Protein AF-A0A954M2Z4-F1 (afdb_monomer_lite)

pLDDT: mean 93.5, std 7.82, range [51.62, 98.5]

Secondary structure (DSSP, 8-state):
---------EEEGGGS-SS-BHHHHHHHHHHTT--EEE--EEBSSSSS--EEGGG--HHHHHHHHHHHHHHT-EE-----S--S--SSSS--

Structure (mmCIF, N/CA/C/O backbone):
data_AF-A0A954M2Z4-F1
#
_entry.id   AF-A0A954M2Z4-F1
#
loop_
_atom_site.group_PDB
_atom_site.id
_atom_site.type_symbol
_atom_site.label_atom_id
_atom_site.label_alt_id
_atom_site.label_comp_id
_atom_site.label_asym_id
_atom_site.label_entity_id
_atom_site.label_seq_id
_atom_site.pdbx_PDB_ins_code
_atom_site.Cartn_x
_atom_site.Cartn_y
_atom_site.Cartn_z
_atom_site.occupancy
_atom_site.B_iso_or_equiv
_atom_site.auth_seq_id
_atom_site.auth_comp_id
_atom_site.auth_asym_id
_atom_site.auth_atom_id
_atom_site.pdbx_PDB_model_num
ATOM 1 N N . MET A 1 1 ? -33.174 1.167 20.042 1.00 51.62 1 MET A N 1
ATOM 2 C CA . MET A 1 1 ? -31.881 1.809 19.728 1.00 51.62 1 MET A CA 1
ATOM 3 C C . MET A 1 1 ? -31.687 1.671 18.233 1.00 51.62 1 MET A C 1
ATOM 5 O O . MET A 1 1 ? -31.667 0.543 17.756 1.00 51.62 1 MET A O 1
ATOM 9 N N . SER A 1 2 ? -31.673 2.774 17.483 1.00 60.69 2 SER A N 1
ATOM 10 C CA . SER A 1 2 ? -31.226 2.739 16.088 1.00 60.69 2 SER A CA 1
ATOM 11 C C . SER A 1 2 ? -29.821 2.141 16.081 1.00 60.69 2 SER A C 1
ATOM 13 O O . SER A 1 2 ? -28.964 2.617 16.821 1.00 60.69 2 SER A O 1
ATOM 15 N N . GLN A 1 3 ? -29.615 1.053 15.341 1.00 74.81 3 GLN A N 1
ATOM 16 C CA . GLN A 1 3 ? -28.303 0.430 15.179 1.00 74.81 3 GLN A CA 1
ATOM 17 C C . GLN A 1 3 ? -27.352 1.499 14.633 1.00 74.81 3 GLN A C 1
ATOM 19 O O . GLN A 1 3 ? -27.526 1.925 13.494 1.00 74.81 3 GLN A O 1
ATOM 24 N N . ASN A 1 4 ? -26.416 1.993 15.447 1.00 81.75 4 ASN A N 1
ATOM 25 C CA . ASN A 1 4 ? -25.425 2.957 14.978 1.00 81.75 4 ASN A CA 1
ATOM 26 C C . ASN A 1 4 ? -24.553 2.238 13.941 1.00 81.75 4 ASN A C 1
ATOM 28 O O . ASN A 1 4 ? -23.851 1.295 14.318 1.00 81.75 4 ASN A O 1
ATOM 32 N N . PRO A 1 5 ? -24.610 2.617 12.652 1.00 87.88 5 PRO A N 1
ATOM 33 C CA . PRO A 1 5 ? -23.848 1.922 11.630 1.00 87.88 5 PRO A CA 1
ATOM 34 C C . PRO A 1 5 ? -22.354 2.103 11.901 1.00 87.88 5 PRO A C 1
ATOM 36 O O . PRO A 1 5 ? -21.892 3.205 12.196 1.00 87.88 5 PRO A O 1
ATOM 39 N N . GLN A 1 6 ? -21.597 1.013 11.806 1.00 89.62 6 GLN A N 1
ATOM 40 C CA . GLN A 1 6 ? -20.140 1.070 11.827 1.00 89.62 6 GLN A CA 1
ATOM 41 C C . GLN A 1 6 ? -19.638 1.373 10.417 1.00 89.62 6 GLN A C 1
ATOM 43 O O . GLN A 1 6 ? -20.055 0.733 9.453 1.00 89.62 6 GLN A O 1
ATOM 48 N N . ILE A 1 7 ? -18.750 2.359 10.307 1.00 91.00 7 ILE A N 1
ATOM 49 C CA . ILE A 1 7 ? -18.129 2.760 9.046 1.00 91.00 7 ILE A CA 1
ATOM 50 C C . ILE A 1 7 ? -16.657 2.370 9.118 1.00 91.00 7 ILE A C 1
ATOM 52 O O . ILE A 1 7 ? -15.939 2.825 10.006 1.00 91.00 7 ILE A O 1
ATOM 56 N N . ILE A 1 8 ? -16.214 1.537 8.179 1.00 92.31 8 ILE A N 1
ATOM 57 C CA . ILE A 1 8 ? -14.798 1.223 7.991 1.00 92.31 8 ILE A CA 1
ATOM 58 C C . ILE A 1 8 ? -14.251 2.197 6.953 1.00 92.31 8 ILE A C 1
ATOM 60 O O . ILE A 1 8 ? -14.781 2.292 5.847 1.00 92.31 8 ILE A O 1
ATOM 64 N N . LEU A 1 9 ? -13.200 2.925 7.320 1.00 94.50 9 LEU A N 1
ATOM 65 C CA . LEU A 1 9 ? -12.502 3.825 6.410 1.00 94.50 9 LEU A CA 1
ATOM 66 C C . LEU A 1 9 ? -11.313 3.108 5.769 1.00 94.50 9 LEU A C 1
ATOM 68 O O . LEU A 1 9 ? -10.633 2.307 6.410 1.00 94.50 9 LEU A O 1
ATOM 72 N N . SER A 1 10 ? -11.056 3.436 4.507 1.00 95.31 10 SER A N 1
ATOM 73 C CA . SER A 1 10 ? -9.886 2.987 3.754 1.00 95.31 10 SER A CA 1
ATOM 74 C C . SER A 1 10 ? -9.306 4.127 2.931 1.00 95.31 10 SER A C 1
ATOM 76 O O . SER A 1 10 ? -10.021 5.076 2.611 1.00 95.31 10 SER A O 1
ATOM 78 N N . ALA A 1 11 ? -8.045 4.000 2.525 1.00 95.56 11 ALA A N 1
ATOM 79 C CA . ALA A 1 11 ? -7.368 4.983 1.684 1.00 95.56 11 ALA A CA 1
ATOM 80 C C . ALA A 1 11 ? -6.459 4.325 0.633 1.00 95.56 11 ALA A C 1
ATOM 82 O O . ALA A 1 11 ? -6.069 3.160 0.770 1.00 95.56 11 ALA A O 1
ATOM 83 N N . PHE A 1 12 ? -6.095 5.097 -0.394 1.00 96.00 12 PHE A N 1
ATOM 84 C CA . PHE A 1 12 ? -4.971 4.784 -1.276 1.00 96.00 12 PHE A CA 1
ATOM 85 C C . PHE A 1 12 ? -3.673 5.163 -0.566 1.00 96.00 12 PHE A C 1
ATOM 87 O O . PHE A 1 12 ? -3.345 6.338 -0.422 1.00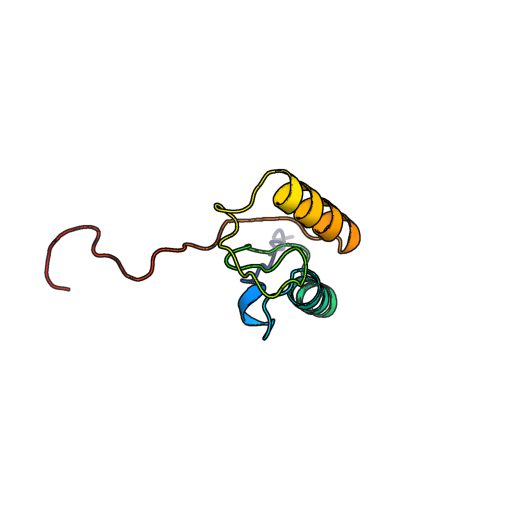 96.00 12 PHE A O 1
ATOM 94 N N . ALA A 1 13 ? -2.955 4.160 -0.066 1.00 94.00 13 ALA A N 1
ATOM 95 C CA . ALA A 1 13 ? -1.808 4.388 0.810 1.00 94.00 13 ALA A CA 1
ATOM 96 C C . ALA A 1 13 ? -0.636 5.088 0.100 1.00 94.00 13 ALA A C 1
ATOM 98 O O . ALA A 1 13 ? 0.125 5.823 0.726 1.00 94.00 13 ALA A O 1
ATOM 99 N N . ASP A 1 14 ? -0.530 4.922 -1.218 1.00 95.44 14 ASP A N 1
ATOM 100 C CA . ASP A 1 14 ? 0.490 5.544 -2.058 1.00 95.44 14 ASP A CA 1
ATOM 101 C C . ASP A 1 14 ? 0.302 7.058 -2.250 1.00 95.44 14 ASP A C 1
ATOM 103 O O . ASP A 1 14 ? 1.228 7.724 -2.705 1.00 95.44 14 ASP A O 1
ATOM 107 N N . GLU A 1 15 ? -0.854 7.622 -1.881 1.00 93.56 15 GLU A N 1
ATOM 108 C CA . GLU A 1 15 ? -1.100 9.075 -1.917 1.00 93.56 15 GLU A CA 1
ATOM 109 C C . GLU A 1 15 ? -0.502 9.810 -0.712 1.00 93.56 15 GLU A C 1
ATOM 111 O O . GLU A 1 15 ? -0.347 11.029 -0.747 1.00 93.56 15 GLU A O 1
ATOM 116 N N . ALA A 1 16 ? -0.125 9.070 0.333 1.00 88.44 16 ALA A N 1
ATOM 117 C CA . ALA A 1 16 ? 0.475 9.614 1.546 1.00 88.44 16 ALA A CA 1
ATOM 118 C C . ALA A 1 16 ? 1.973 9.279 1.690 1.00 88.44 16 ALA A C 1
ATOM 120 O O . ALA A 1 16 ? 2.580 9.615 2.705 1.00 88.44 16 ALA A O 1
ATOM 121 N N . ALA A 1 17 ? 2.566 8.624 0.685 1.00 94.69 17 ALA A N 1
ATOM 122 C CA . ALA A 1 17 ? 3.954 8.173 0.685 1.00 94.69 17 ALA A CA 1
ATOM 123 C C . ALA A 1 17 ? 4.711 8.739 -0.523 1.00 94.69 17 ALA A C 1
ATOM 125 O O . ALA A 1 17 ? 4.435 8.383 -1.673 1.00 94.69 17 ALA A O 1
ATOM 126 N N . ASN A 1 18 ? 5.702 9.591 -0.268 1.00 94.44 18 ASN A N 1
ATOM 127 C CA . ASN A 1 18 ? 6.458 10.276 -1.315 1.00 94.44 18 ASN A CA 1
ATOM 128 C C . ASN A 1 18 ? 7.227 9.279 -2.189 1.00 94.44 18 ASN A C 1
ATOM 130 O O . ASN A 1 18 ? 7.138 9.334 -3.419 1.00 94.44 18 ASN A O 1
ATOM 134 N N . GLN A 1 19 ? 7.906 8.321 -1.552 1.00 96.31 19 GLN A N 1
ATOM 135 C CA . GLN A 1 19 ? 8.702 7.299 -2.236 1.00 96.31 19 GLN A CA 1
ATOM 136 C C . GLN A 1 19 ? 7.915 6.020 -2.500 1.00 96.31 19 GLN A C 1
ATOM 138 O O . GLN A 1 19 ? 8.428 5.102 -3.137 1.00 96.31 19 GLN A O 1
ATOM 143 N N . LYS A 1 20 ? 6.659 5.959 -2.040 1.00 96.94 20 LYS A N 1
ATOM 144 C CA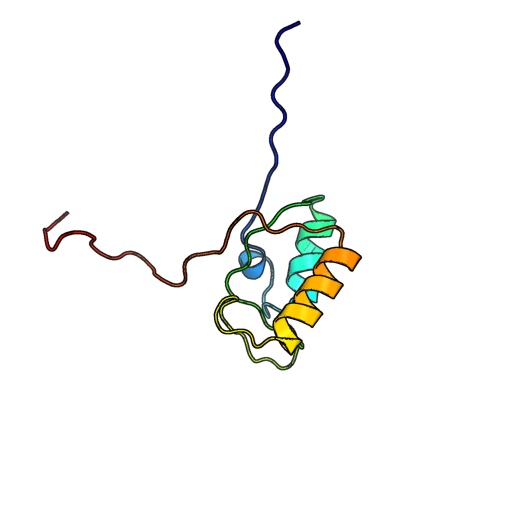 . LYS A 1 20 ? 5.744 4.825 -2.232 1.00 96.94 20 LYS A CA 1
ATOM 145 C C . LYS A 1 20 ? 6.298 3.505 -1.699 1.00 96.94 20 LYS A C 1
ATOM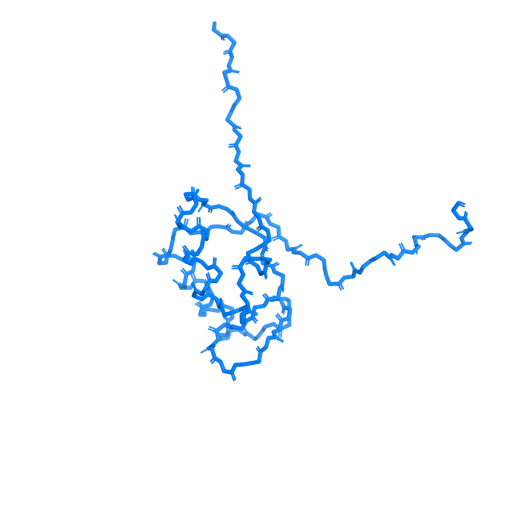 147 O O . LYS A 1 20 ? 5.818 2.447 -2.102 1.00 96.94 20 LYS A O 1
ATOM 152 N N . THR A 1 21 ? 7.251 3.544 -0.771 1.00 98.31 21 THR A N 1
ATOM 153 C CA . THR A 1 21 ? 7.722 2.323 -0.110 1.00 98.31 21 THR A CA 1
ATOM 154 C C . THR A 1 21 ? 6.601 1.736 0.745 1.00 98.31 21 THR A C 1
ATOM 156 O O . THR A 1 21 ? 5.824 2.485 1.342 1.00 98.31 21 THR A O 1
ATOM 159 N N . ALA A 1 22 ? 6.506 0.408 0.830 1.00 98.06 22 ALA A N 1
ATOM 160 C CA . ALA A 1 22 ? 5.468 -0.246 1.632 1.00 98.06 22 ALA A CA 1
ATOM 161 C C . ALA A 1 22 ? 5.491 0.218 3.102 1.00 98.06 22 ALA A C 1
ATOM 163 O O . ALA A 1 22 ? 4.444 0.467 3.691 1.00 98.06 22 ALA A O 1
ATOM 164 N N . ILE A 1 23 ? 6.685 0.411 3.671 1.00 97.94 23 ILE A N 1
ATOM 165 C CA . ILE A 1 23 ? 6.857 0.885 5.050 1.00 97.94 23 ILE A CA 1
ATOM 166 C C . ILE A 1 23 ? 6.335 2.317 5.218 1.00 97.94 23 ILE A C 1
ATOM 168 O O . ILE A 1 23 ? 5.610 2.578 6.173 1.00 97.94 23 ILE A O 1
ATOM 172 N N . GLU A 1 24 ? 6.666 3.239 4.306 1.00 98.00 24 GLU A N 1
ATOM 173 C CA . GLU A 1 24 ? 6.175 4.625 4.363 1.00 98.00 24 GLU A CA 1
ATOM 174 C C . GLU A 1 24 ? 4.644 4.666 4.266 1.00 98.00 24 GLU A C 1
ATOM 176 O O . GLU A 1 24 ? 3.988 5.292 5.097 1.00 98.00 24 GLU A O 1
ATOM 181 N N . GLN A 1 25 ? 4.078 3.922 3.309 1.00 98.12 25 GLN A N 1
ATOM 182 C CA . GLN A 1 25 ? 2.632 3.786 3.138 1.00 98.12 25 GLN A CA 1
ATOM 183 C C . GLN A 1 25 ? 1.960 3.277 4.423 1.00 98.12 25 GLN A C 1
ATOM 185 O O . GLN A 1 25 ? 1.002 3.877 4.910 1.00 98.12 25 GLN A O 1
ATOM 190 N N . PHE A 1 26 ? 2.467 2.188 5.004 1.00 98.19 26 PH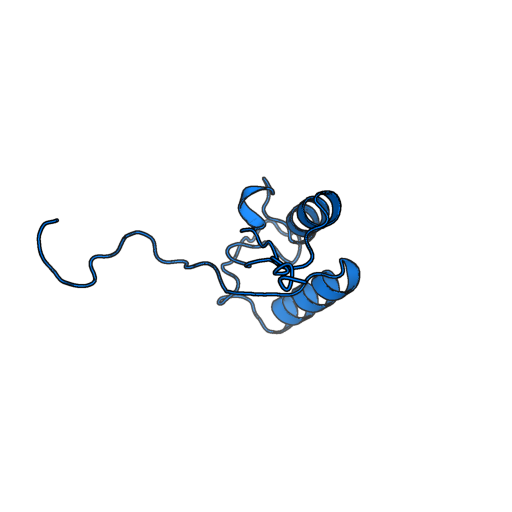E A N 1
ATOM 191 C CA . PHE A 1 26 ? 1.830 1.541 6.155 1.00 98.19 26 PHE A CA 1
ATOM 192 C C . PHE A 1 26 ? 2.031 2.314 7.456 1.00 98.19 26 PHE A C 1
ATOM 194 O O . PHE A 1 26 ? 1.113 2.369 8.273 1.00 98.19 26 PHE A O 1
ATOM 201 N N . ALA A 1 27 ? 3.179 2.973 7.630 1.00 97.94 27 ALA A N 1
ATOM 202 C CA . ALA A 1 27 ? 3.431 3.838 8.776 1.00 97.94 27 ALA A CA 1
ATOM 203 C C . ALA A 1 27 ? 2.429 4.996 8.841 1.00 97.94 27 ALA A C 1
ATOM 205 O O . ALA A 1 27 ? 1.898 5.280 9.916 1.00 97.94 27 ALA A O 1
ATOM 206 N N . VAL A 1 28 ? 2.119 5.625 7.702 1.00 97.50 28 VAL A N 1
ATOM 207 C CA . VAL A 1 28 ? 1.135 6.714 7.665 1.00 97.50 28 VAL A CA 1
ATOM 208 C C . VAL A 1 28 ? -0.276 6.202 7.949 1.00 97.50 28 VAL A C 1
ATOM 210 O O . VAL A 1 28 ? -0.985 6.796 8.760 1.00 97.50 28 VAL A O 1
ATOM 213 N N . LEU A 1 29 ? -0.684 5.078 7.352 1.00 97.56 29 LEU A N 1
ATOM 214 C CA . LEU A 1 29 ? -2.002 4.493 7.626 1.00 97.56 29 LEU A CA 1
ATOM 215 C C . LEU A 1 29 ? -2.178 4.103 9.098 1.00 97.56 29 LEU A C 1
ATOM 217 O O . LEU A 1 29 ? -3.207 4.424 9.695 1.00 97.56 29 LEU A O 1
ATOM 221 N N . ALA A 1 30 ? -1.170 3.460 9.691 1.00 96.88 30 ALA A N 1
ATOM 222 C CA . ALA A 1 30 ? -1.190 3.084 11.099 1.00 96.88 30 ALA A CA 1
ATOM 223 C C . ALA A 1 30 ? -1.229 4.317 12.013 1.00 96.88 30 ALA A C 1
ATOM 225 O O . ALA A 1 30 ? -1.989 4.335 12.980 1.00 96.88 30 ALA A O 1
ATOM 226 N N . ALA A 1 31 ? -0.486 5.381 11.682 1.00 97.00 31 ALA A N 1
ATOM 227 C CA . ALA A 1 31 ? -0.538 6.647 12.416 1.00 97.00 31 ALA A CA 1
ATOM 228 C C . ALA A 1 31 ? -1.925 7.316 12.358 1.00 97.00 31 ALA A C 1
ATOM 230 O O . ALA A 1 31 ? -2.330 7.972 13.316 1.00 97.00 31 ALA A O 1
ATOM 231 N N . LEU A 1 32 ? -2.670 7.123 11.265 1.00 95.94 32 LEU A N 1
ATOM 232 C CA . LEU A 1 32 ? -4.058 7.577 11.113 1.00 95.94 32 LEU A CA 1
ATOM 233 C C . LEU A 1 32 ? -5.087 6.637 11.769 1.00 95.94 32 LEU A C 1
ATOM 235 O O . LEU A 1 32 ? -6.279 6.944 11.764 1.00 95.94 32 LEU A O 1
ATOM 239 N N . GLY A 1 33 ? -4.657 5.498 12.323 1.00 96.31 33 GLY A N 1
ATOM 240 C CA . GLY A 1 33 ? -5.538 4.491 12.918 1.00 96.31 33 GLY A CA 1
ATOM 241 C C . GLY A 1 33 ? -6.368 3.705 11.899 1.00 96.31 33 GLY A C 1
ATOM 242 O O . GLY A 1 33 ? -7.390 3.119 12.261 1.00 96.31 33 GLY A O 1
ATOM 243 N N . LEU A 1 34 ? -5.966 3.702 10.625 1.00 97.12 34 LEU A N 1
ATOM 244 C CA . LEU A 1 34 ? -6.643 2.934 9.585 1.00 97.12 34 LEU A CA 1
ATOM 245 C C . LEU A 1 34 ? -6.223 1.467 9.652 1.00 97.12 34 LEU A C 1
ATOM 247 O O . LEU A 1 34 ? -5.048 1.148 9.794 1.00 97.12 34 LEU A O 1
ATOM 251 N N . THR A 1 35 ? -7.199 0.576 9.497 1.00 97.19 35 THR A N 1
ATOM 252 C CA . THR A 1 35 ? -6.992 -0.881 9.470 1.00 97.19 35 THR A CA 1
ATOM 253 C C . THR A 1 35 ? -7.220 -1.477 8.086 1.00 97.19 35 THR A C 1
ATOM 255 O O . THR A 1 35 ? -6.902 -2.638 7.853 1.00 97.19 35 THR A O 1
ATOM 258 N N . HIS A 1 36 ? -7.777 -0.696 7.156 1.00 97.81 36 HIS A N 1
ATOM 259 C CA . HIS A 1 36 ? -8.083 -1.125 5.797 1.00 97.81 36 HIS A CA 1
ATOM 260 C C . HIS A 1 36 ? -7.481 -0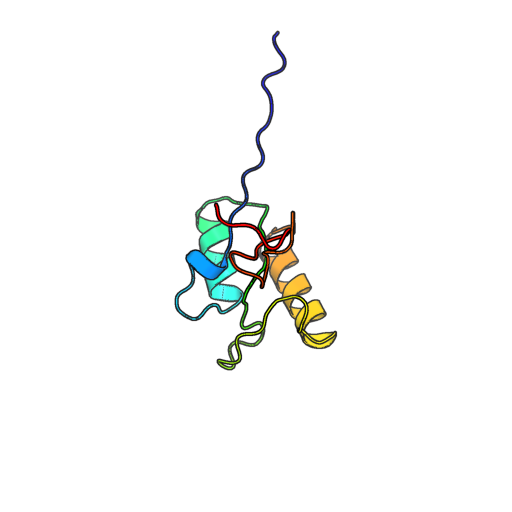.161 4.781 1.00 97.81 36 HIS A C 1
ATOM 262 O O . HIS A 1 36 ? -7.465 1.053 4.992 1.00 97.81 36 HIS A O 1
ATOM 268 N N . TYR A 1 37 ? -7.012 -0.687 3.654 1.00 97.56 37 TYR A N 1
ATOM 269 C CA . TYR A 1 37 ? -6.466 0.136 2.580 1.00 97.56 37 TYR A CA 1
ATOM 270 C C . TYR A 1 37 ? -6.639 -0.502 1.205 1.00 97.56 37 TYR A C 1
ATOM 272 O O . TYR A 1 37 ? -6.996 -1.679 1.078 1.00 97.56 37 TYR A O 1
ATOM 280 N N . SER A 1 38 ? -6.376 0.300 0.179 1.00 96.69 38 SER A N 1
ATOM 281 C CA . SER A 1 38 ? -6.409 -0.123 -1.214 1.00 96.69 38 SER A CA 1
ATOM 282 C C . SER A 1 38 ? -5.012 0.016 -1.823 1.00 96.69 38 SER A C 1
ATOM 284 O O . SER A 1 38 ? -4.607 1.140 -2.134 1.00 96.69 38 SER A O 1
ATOM 286 N N . PRO A 1 39 ? -4.234 -1.072 -1.980 1.00 96.50 39 PRO A N 1
ATOM 287 C CA . PRO A 1 39 ? -2.946 -1.012 -2.654 1.00 96.50 39 PRO A CA 1
ATOM 288 C C . PRO A 1 39 ? -3.124 -0.637 -4.129 1.00 96.50 39 PRO A C 1
ATOM 290 O O . PRO A 1 39 ? -4.043 -1.109 -4.803 1.00 96.50 39 PRO A O 1
ATOM 293 N N . ARG A 1 40 ? -2.216 0.203 -4.629 1.00 96.38 40 ARG A N 1
ATOM 294 C CA . ARG A 1 40 ? -2.166 0.625 -6.033 1.00 96.38 40 ARG A CA 1
ATOM 295 C C . ARG A 1 40 ? -0.735 0.552 -6.546 1.00 96.38 40 ARG A C 1
ATOM 297 O O . ARG A 1 40 ? -0.381 -0.437 -7.175 1.00 96.38 40 ARG A O 1
ATOM 304 N N . PHE A 1 41 ? 0.091 1.543 -6.215 1.00 97.19 41 PHE A N 1
ATOM 305 C CA . PHE A 1 41 ? 1.512 1.577 -6.553 1.00 97.19 41 PHE A CA 1
ATOM 306 C C . PHE A 1 41 ? 2.359 1.408 -5.299 1.00 97.19 41 PHE A C 1
ATOM 308 O O . PHE A 1 41 ? 2.157 2.124 -4.324 1.00 97.19 41 PHE A O 1
ATOM 315 N N . VAL A 1 42 ? 3.303 0.475 -5.304 1.00 98.06 42 VAL A N 1
ATOM 316 C CA . VAL A 1 42 ? 4.126 0.186 -4.129 1.00 98.06 42 VAL A CA 1
ATOM 317 C C . VAL A 1 42 ? 5.521 -0.266 -4.539 1.00 98.06 42 VAL A C 1
ATOM 319 O O . VAL A 1 42 ? 5.689 -1.054 -5.467 1.00 98.06 42 VAL A O 1
ATOM 322 N N . ASP A 1 43 ? 6.521 0.250 -3.836 1.00 98.25 43 ASP A N 1
ATOM 323 C CA . ASP A 1 43 ? 7.852 -0.341 -3.766 1.00 98.25 43 ASP A CA 1
ATOM 324 C C . ASP A 1 43 ? 7.916 -1.212 -2.506 1.00 98.25 43 ASP A C 1
ATOM 326 O O . ASP A 1 43 ? 8.002 -0.720 -1.376 1.00 98.25 43 ASP A O 1
ATOM 330 N N . VAL A 1 44 ? 7.794 -2.525 -2.696 1.00 97.81 44 VAL A N 1
ATOM 331 C CA . VAL A 1 44 ? 7.730 -3.490 -1.590 1.00 97.81 44 VAL A CA 1
ATOM 332 C C . VAL A 1 44 ? 9.089 -3.656 -0.911 1.00 97.81 44 VAL A C 1
ATOM 334 O O . VAL A 1 44 ? 9.159 -3.841 0.305 1.00 97.81 44 VAL A O 1
ATOM 337 N N . THR A 1 45 ? 10.168 -3.600 -1.691 1.00 94.88 45 THR A N 1
ATOM 338 C CA . THR A 1 45 ? 11.525 -3.917 -1.226 1.00 94.88 45 THR A CA 1
ATOM 339 C C . THR A 1 45 ? 12.297 -2.686 -0.758 1.00 94.88 45 THR A C 1
ATOM 341 O O . THR A 1 45 ? 13.300 -2.834 -0.062 1.00 94.88 45 THR A O 1
ATOM 344 N N . GLY A 1 46 ? 11.835 -1.482 -1.104 1.00 94.38 46 GLY A N 1
ATOM 345 C CA . GLY A 1 46 ? 12.562 -0.234 -0.864 1.00 94.38 46 GLY A CA 1
ATOM 346 C C . GLY A 1 46 ? 13.713 -0.017 -1.851 1.00 94.38 46 GLY A C 1
ATOM 347 O O . GLY A 1 46 ? 14.645 0.727 -1.551 1.00 94.38 46 GLY A O 1
ATOM 348 N N . SER A 1 47 ? 13.689 -0.699 -3.000 1.00 95.38 47 SER A N 1
ATOM 349 C CA . SER A 1 47 ? 14.745 -0.637 -4.023 1.00 95.38 47 SER A CA 1
ATOM 350 C C . SER A 1 47 ? 14.623 0.569 -4.964 1.00 95.38 47 SER A C 1
ATOM 352 O O . SER A 1 47 ? 15.514 0.810 -5.779 1.00 95.38 47 SER A O 1
ATOM 354 N N . GLY A 1 48 ? 13.522 1.316 -4.876 1.00 95.00 48 GLY A N 1
ATOM 355 C CA . GLY A 1 48 ? 13.118 2.362 -5.813 1.00 95.00 48 GLY A CA 1
ATOM 356 C C . GLY A 1 48 ? 12.249 1.857 -6.970 1.00 95.00 48 GLY A C 1
ATOM 357 O O . GLY A 1 48 ? 11.744 2.667 -7.749 1.00 95.00 48 GLY A O 1
ATOM 358 N N . ALA A 1 49 ? 12.044 0.541 -7.101 1.00 96.00 49 ALA A N 1
ATOM 359 C CA . ALA A 1 49 ? 11.221 -0.048 -8.153 1.00 96.00 49 ALA A CA 1
ATOM 360 C C . ALA A 1 49 ? 9.737 -0.075 -7.751 1.00 96.00 49 ALA A C 1
ATOM 362 O O . ALA A 1 49 ? 9.231 -1.057 -7.210 1.00 96.00 49 ALA A O 1
ATOM 363 N N . VAL A 1 50 ? 9.022 1.012 -8.042 1.00 97.31 50 VAL A N 1
ATOM 364 C CA . VAL A 1 50 ? 7.573 1.091 -7.814 1.00 97.31 50 VAL A CA 1
ATOM 365 C C . VAL A 1 50 ? 6.831 0.270 -8.870 1.00 97.31 50 VAL A C 1
ATOM 367 O O . VAL A 1 50 ? 6.951 0.533 -10.068 1.00 97.31 50 VAL A O 1
ATOM 370 N N . LYS A 1 51 ? 6.011 -0.681 -8.423 1.00 97.56 51 LYS A N 1
ATOM 371 C CA . LYS A 1 51 ? 5.144 -1.505 -9.276 1.00 97.56 51 LYS A CA 1
ATOM 372 C C . LYS A 1 51 ? 3.680 -1.269 -8.944 1.00 97.56 51 LYS A C 1
ATOM 374 O O . LYS A 1 51 ? 3.341 -0.860 -7.833 1.00 97.56 51 LYS A O 1
ATOM 379 N N . HIS A 1 52 ? 2.798 -1.551 -9.897 1.00 97.50 52 HIS A N 1
ATOM 380 C CA . HIS A 1 52 ? 1.396 -1.733 -9.553 1.00 97.50 52 HIS A CA 1
ATOM 381 C C . HIS A 1 52 ? 1.234 -3.063 -8.801 1.00 97.50 52 HIS A C 1
ATOM 383 O O . HIS A 1 52 ? 1.886 -4.040 -9.157 1.00 97.50 52 HIS A O 1
ATOM 389 N N . VAL A 1 53 ? 0.355 -3.137 -7.797 1.00 96.94 53 VAL A N 1
ATOM 390 C CA . VAL A 1 53 ? 0.226 -4.323 -6.918 1.00 96.94 53 VAL A CA 1
ATOM 391 C C . VAL A 1 53 ? -0.055 -5.632 -7.673 1.00 96.94 53 VAL A C 1
ATOM 393 O O . VAL A 1 53 ? 0.345 -6.701 -7.234 1.00 96.94 53 VAL A O 1
ATOM 396 N N . VAL A 1 54 ? -0.722 -5.549 -8.828 1.00 96.25 54 VAL A N 1
ATOM 397 C CA . VAL A 1 54 ? -1.050 -6.712 -9.678 1.00 96.25 54 VAL A CA 1
ATOM 398 C C . VAL A 1 54 ? 0.135 -7.226 -10.498 1.00 96.25 54 VAL A C 1
ATOM 400 O O . VAL A 1 54 ? 0.049 -8.315 -11.050 1.00 96.25 54 VAL A O 1
ATOM 403 N N . ASP A 1 55 ? 1.201 -6.433 -10.602 1.00 97.50 55 ASP A N 1
ATOM 404 C CA . ASP A 1 55 ? 2.414 -6.758 -11.354 1.00 97.50 55 ASP A CA 1
ATOM 405 C C . ASP A 1 55 ? 3.558 -7.202 -10.409 1.00 97.50 55 ASP A C 1
ATOM 407 O O . ASP A 1 55 ? 4.701 -7.350 -10.843 1.00 97.50 55 ASP A O 1
ATOM 411 N N . LEU A 1 56 ? 3.268 -7.374 -9.112 1.00 97.81 56 LEU A N 1
ATOM 412 C CA . LEU A 1 56 ? 4.200 -7.926 -8.129 1.00 97.81 56 LEU A CA 1
ATOM 413 C C . LEU A 1 56 ? 4.389 -9.429 -8.349 1.00 97.81 56 LEU A C 1
ATOM 415 O O . LEU A 1 56 ? 3.439 -10.134 -8.693 1.00 97.81 56 LEU A O 1
ATOM 419 N N . ASP A 1 57 ? 5.604 -9.917 -8.112 1.00 98.06 57 ASP A N 1
ATOM 420 C CA . ASP A 1 57 ? 5.868 -11.356 -8.082 1.00 98.06 57 ASP A CA 1
ATOM 421 C C . ASP A 1 57 ? 5.447 -12.001 -6.745 1.00 98.06 57 ASP A C 1
ATOM 423 O O . ASP A 1 57 ? 5.083 -11.322 -5.781 1.00 98.06 57 ASP A O 1
ATOM 427 N N . ASP A 1 58 ? 5.481 -13.335 -6.676 1.00 98.38 58 ASP A N 1
ATOM 428 C CA . ASP A 1 58 ? 5.050 -14.086 -5.489 1.00 98.38 58 ASP A CA 1
ATOM 429 C C . ASP A 1 58 ? 5.868 -13.742 -4.232 1.00 98.38 58 ASP A C 1
ATOM 431 O O . ASP A 1 58 ? 5.330 -13.736 -3.120 1.00 98.38 58 ASP A O 1
ATOM 435 N N . ALA A 1 59 ? 7.160 -13.433 -4.387 1.00 98.00 59 ALA A N 1
ATOM 436 C CA . ALA A 1 59 ? 8.022 -13.067 -3.267 1.00 98.00 59 ALA A CA 1
ATOM 437 C C . ALA A 1 59 ? 7.684 -11.660 -2.755 1.00 98.00 59 ALA A C 1
ATOM 439 O O . ALA A 1 59 ? 7.598 -11.439 -1.543 1.00 98.00 59 ALA A O 1
ATOM 440 N N . GLU A 1 60 ? 7.431 -10.719 -3.662 1.00 98.44 60 GLU A N 1
ATOM 441 C CA . GLU A 1 60 ? 6.964 -9.374 -3.339 1.00 98.44 60 GLU A CA 1
ATOM 442 C C . GLU A 1 60 ? 5.577 -9.399 -2.684 1.00 98.44 60 GLU A C 1
ATOM 444 O O . GLU A 1 60 ? 5.367 -8.735 -1.669 1.00 98.44 60 GLU A O 1
ATOM 449 N N . LEU A 1 61 ? 4.638 -10.197 -3.194 1.00 98.31 61 LEU A N 1
ATOM 450 C CA . LEU A 1 61 ? 3.318 -10.362 -2.577 1.00 98.31 61 LEU A CA 1
ATOM 451 C C . LEU A 1 61 ? 3.417 -10.977 -1.177 1.00 98.31 61 LEU A C 1
ATOM 453 O O . LEU A 1 61 ? 2.760 -10.494 -0.250 1.00 98.31 61 LEU A O 1
ATOM 457 N N . GLY A 1 62 ? 4.266 -11.995 -1.002 1.00 98.44 62 GLY A N 1
ATOM 458 C CA . GLY A 1 62 ? 4.555 -12.587 0.304 1.00 98.44 62 GLY A CA 1
ATOM 459 C C . GLY A 1 62 ? 5.098 -11.550 1.284 1.00 98.44 62 GLY A C 1
ATOM 460 O O . GLY A 1 62 ? 4.569 -11.396 2.387 1.00 98.44 62 GLY A O 1
ATOM 461 N N . ARG A 1 63 ? 6.082 -10.756 0.851 1.00 98.31 63 ARG A N 1
ATOM 462 C CA . ARG A 1 63 ? 6.657 -9.693 1.680 1.00 98.31 63 ARG A CA 1
ATOM 463 C C . ARG A 1 63 ? 5.642 -8.604 2.026 1.00 98.31 63 ARG A C 1
ATOM 465 O O . ARG A 1 63 ? 5.607 -8.131 3.162 1.00 98.31 63 ARG A O 1
ATOM 472 N N . LEU A 1 64 ? 4.815 -8.199 1.066 1.00 98.25 64 LEU A N 1
ATOM 473 C CA . LEU A 1 64 ? 3.771 -7.205 1.292 1.00 98.25 64 LEU A CA 1
ATOM 474 C C . LEU A 1 64 ? 2.752 -7.706 2.325 1.00 98.25 64 LEU A C 1
ATOM 476 O O . LEU A 1 64 ? 2.360 -6.940 3.203 1.00 98.25 64 LEU A O 1
ATOM 480 N N . LYS A 1 65 ? 2.378 -8.990 2.265 1.00 98.31 65 LYS A N 1
ATOM 481 C CA . LYS A 1 65 ? 1.496 -9.637 3.246 1.00 98.31 65 LYS A CA 1
ATOM 482 C C . LYS A 1 65 ? 2.109 -9.667 4.649 1.00 98.31 65 LYS A C 1
ATOM 484 O O . LYS A 1 65 ? 1.437 -9.302 5.605 1.00 98.31 65 LYS A O 1
ATOM 489 N N . GLU A 1 66 ? 3.385 -10.030 4.783 1.00 98.50 66 GLU A N 1
ATOM 490 C CA . GLU A 1 66 ? 4.077 -9.987 6.083 1.00 98.50 66 GLU A CA 1
ATOM 491 C C . GLU A 1 66 ? 4.055 -8.584 6.702 1.00 98.50 66 GLU A C 1
ATOM 493 O O . GLU A 1 66 ? 3.875 -8.428 7.909 1.00 98.50 66 GLU A O 1
ATOM 498 N N . LEU A 1 67 ? 4.256 -7.553 5.876 1.00 98.25 67 LEU A N 1
ATOM 499 C CA . LEU A 1 67 ? 4.196 -6.163 6.318 1.00 98.25 67 LEU A CA 1
ATOM 500 C C . LEU A 1 67 ? 2.767 -5.756 6.705 1.00 98.25 67 LEU A C 1
ATOM 502 O O . LEU A 1 67 ? 2.589 -5.065 7.704 1.00 98.25 67 LEU A O 1
ATOM 506 N N . GLN A 1 68 ? 1.747 -6.201 5.969 1.00 98.25 68 GLN A N 1
ATOM 507 C CA . GLN A 1 68 ? 0.345 -5.985 6.348 1.00 98.25 68 GLN A CA 1
ATOM 508 C C . GLN A 1 68 ? 0.050 -6.568 7.736 1.00 98.25 68 GLN A C 1
ATOM 510 O O . GLN A 1 68 ? -0.511 -5.864 8.576 1.00 98.25 68 GLN A O 1
ATOM 515 N N . ASP A 1 69 ? 0.500 -7.797 8.005 1.00 98.38 69 ASP A N 1
ATOM 516 C CA . ASP A 1 69 ? 0.317 -8.458 9.302 1.00 98.38 69 ASP A CA 1
ATOM 517 C C . ASP A 1 69 ? 1.028 -7.690 10.435 1.00 98.38 69 ASP A C 1
ATOM 519 O O . ASP A 1 69 ? 0.455 -7.494 11.507 1.00 98.38 69 ASP A O 1
ATOM 523 N N . GLN A 1 70 ? 2.244 -7.182 10.193 1.00 98.12 70 GLN A N 1
ATOM 524 C CA . GLN A 1 70 ? 3.002 -6.388 11.175 1.00 98.12 70 GLN A CA 1
ATOM 525 C C . GLN A 1 70 ? 2.318 -5.066 11.547 1.00 98.12 70 GLN A C 1
ATOM 527 O O . GLN A 1 70 ? 2.408 -4.632 12.696 1.00 98.12 70 GLN A O 1
ATOM 532 N N . TYR A 1 71 ? 1.646 -4.426 10.589 1.00 97.94 71 TYR A N 1
ATOM 533 C CA . TYR A 1 71 ? 0.967 -3.141 10.785 1.00 97.94 71 TYR A CA 1
ATOM 534 C C . TYR A 1 71 ? -0.533 -3.285 11.095 1.00 97.94 71 TYR A C 1
ATOM 536 O O . TYR A 1 71 ? -1.201 -2.281 11.334 1.00 97.94 71 TYR A O 1
ATOM 544 N N . GLY A 1 72 ? -1.074 -4.509 11.104 1.00 97.94 72 GLY A N 1
ATOM 545 C CA . GLY A 1 72 ? -2.499 -4.761 11.333 1.00 97.94 72 GLY A CA 1
ATOM 546 C C . GLY A 1 72 ? -3.405 -4.237 10.211 1.00 97.94 72 GLY A C 1
ATOM 547 O O . GLY A 1 72 ? -4.521 -3.789 10.481 1.00 97.94 72 GLY A O 1
ATOM 548 N N . LEU A 1 73 ? -2.925 -4.258 8.964 1.00 98.00 73 LEU A N 1
ATOM 549 C CA . LEU A 1 73 ? -3.637 -3.745 7.791 1.00 98.00 73 LEU A CA 1
ATOM 550 C C . LEU A 1 73 ? -4.281 -4.870 6.975 1.00 98.00 73 LEU A C 1
ATOM 552 O O . LEU A 1 73 ? -3.698 -5.926 6.767 1.00 98.00 73 LEU A O 1
ATOM 556 N N . THR A 1 74 ? -5.477 -4.615 6.447 1.00 97.69 74 THR A N 1
ATOM 557 C CA . THR A 1 74 ? -6.209 -5.514 5.543 1.00 97.69 74 THR A CA 1
ATOM 558 C C . THR A 1 74 ? -6.515 -4.816 4.219 1.00 97.69 74 THR A C 1
ATOM 560 O O . THR A 1 74 ? -6.756 -3.609 4.165 1.00 97.69 74 THR A O 1
ATOM 563 N N . VAL A 1 75 ? -6.521 -5.572 3.123 1.00 97.31 75 VAL A N 1
ATOM 564 C CA . VAL A 1 75 ? -6.873 -5.051 1.798 1.00 97.31 75 VAL A CA 1
ATOM 565 C C . VAL A 1 75 ? -8.390 -5.076 1.608 1.00 97.31 75 VAL A C 1
ATOM 567 O O . VAL A 1 75 ? -9.012 -6.122 1.776 1.00 97.31 75 VAL A O 1
ATOM 570 N N . THR A 1 76 ? -8.984 -3.943 1.222 1.00 95.94 76 THR A N 1
ATOM 571 C CA . THR A 1 76 ? -10.421 -3.861 0.879 1.00 95.94 76 THR A CA 1
ATOM 572 C C . THR A 1 76 ? -10.673 -3.926 -0.629 1.00 95.94 76 THR A C 1
ATOM 574 O O . THR A 1 76 ? -11.646 -4.515 -1.092 1.00 95.94 76 THR A O 1
ATOM 577 N N . SER A 1 77 ? -9.778 -3.337 -1.424 1.00 94.94 77 SER A N 1
ATOM 578 C CA . SER A 1 77 ? -9.888 -3.288 -2.883 1.00 94.94 77 SER A CA 1
ATOM 579 C C . SER A 1 77 ? -8.519 -3.051 -3.513 1.00 94.94 77 SER A C 1
ATOM 581 O O . SER A 1 77 ? -7.570 -2.729 -2.809 1.00 94.94 77 SER A O 1
ATOM 583 N N . ILE A 1 78 ? -8.409 -3.178 -4.832 1.00 95.25 78 ILE A N 1
ATOM 584 C CA . ILE A 1 78 ? -7.193 -2.830 -5.573 1.00 95.25 78 ILE A CA 1
ATOM 585 C C . ILE A 1 78 ? -7.447 -1.526 -6.328 1.00 95.25 78 ILE A C 1
ATOM 587 O O . ILE A 1 78 ? -8.453 -1.399 -7.029 1.00 95.25 78 ILE A O 1
ATOM 591 N N . GLY A 1 79 ? -6.539 -0.558 -6.194 1.00 93.12 79 GLY A N 1
ATOM 592 C CA . GLY A 1 79 ? -6.609 0.680 -6.964 1.00 93.12 79 GLY A CA 1
ATOM 593 C C . GLY A 1 79 ? -6.471 0.415 -8.458 1.00 93.12 79 GLY A C 1
ATOM 594 O O . GLY A 1 79 ? -5.645 -0.385 -8.879 1.00 93.12 79 GLY A O 1
ATOM 595 N N . SER A 1 80 ? -7.291 1.077 -9.275 1.00 89.94 80 SER A N 1
ATOM 596 C CA . SER A 1 80 ? -7.199 0.941 -10.730 1.00 89.94 80 SER A CA 1
ATOM 597 C C . SER A 1 80 ? -5.894 1.549 -11.249 1.00 89.94 80 SER A C 1
ATOM 599 O O . SER A 1 80 ? -5.582 2.703 -10.951 1.00 89.94 80 SER A O 1
ATOM 601 N N . ARG A 1 81 ? -5.184 0.803 -12.104 1.00 85.06 81 ARG A N 1
ATOM 602 C CA . ARG A 1 81 ? -4.091 1.339 -12.938 1.00 85.06 81 ARG A CA 1
ATOM 603 C C . ARG A 1 81 ? -4.588 2.162 -14.125 1.00 85.06 81 ARG A C 1
ATOM 605 O O . ARG A 1 81 ? -3.820 2.904 -14.728 1.00 85.06 81 ARG A O 1
ATOM 612 N N . LEU A 1 82 ? -5.857 1.989 -14.495 1.00 80.94 82 LEU A N 1
ATOM 613 C CA . LEU A 1 82 ? -6.486 2.693 -15.604 1.00 80.94 82 LEU A CA 1
ATOM 614 C C . LEU A 1 82 ? -7.090 4.000 -15.091 1.00 80.94 82 LEU A C 1
ATOM 616 O O . LEU A 1 82 ? -7.858 3.994 -14.126 1.00 80.94 82 LEU A O 1
ATOM 620 N N . GLY A 1 83 ? -6.735 5.102 -15.752 1.00 78.50 83 GLY A N 1
ATOM 621 C CA . GLY A 1 83 ? -7.359 6.405 -15.551 1.00 78.50 83 GLY A CA 1
ATOM 622 C C . GLY A 1 83 ? -8.731 6.495 -16.224 1.00 78.50 83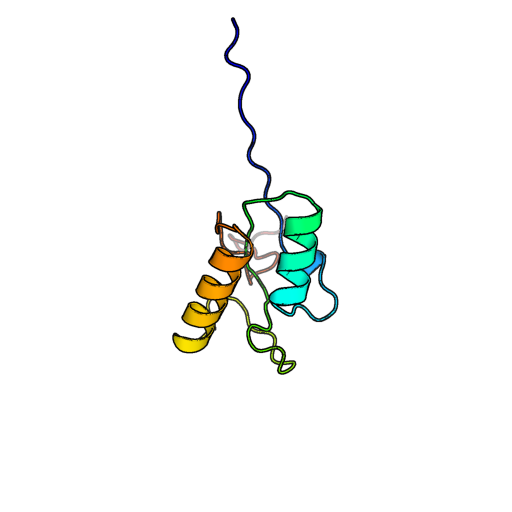 GLY A C 1
ATOM 623 O O . GLY A 1 83 ? -9.405 5.493 -16.454 1.00 78.50 83 GLY A O 1
ATOM 624 N N . LYS A 1 84 ? -9.144 7.717 -16.573 1.00 78.88 84 LYS A N 1
ATOM 625 C CA . LYS A 1 84 ? -10.390 7.939 -17.314 1.00 78.88 84 LYS A CA 1
ATOM 626 C C . LYS A 1 84 ? -10.303 7.250 -18.674 1.00 78.88 84 LYS A C 1
ATOM 628 O O . LYS A 1 84 ? -9.497 7.637 -19.515 1.00 78.88 84 LYS A O 1
ATOM 633 N N . VAL A 1 85 ? -11.142 6.243 -18.874 1.00 83.75 85 VAL A N 1
ATOM 634 C CA . VAL A 1 85 ? -11.319 5.574 -20.159 1.00 83.75 85 VAL A CA 1
ATOM 635 C C . VAL A 1 85 ? -12.792 5.614 -20.520 1.00 83.75 85 VAL A C 1
ATOM 637 O O . VAL A 1 85 ? -13.659 5.367 -19.680 1.00 83.75 85 VAL A O 1
ATOM 640 N N . LYS A 1 86 ? -13.076 5.947 -21.777 1.00 84.81 86 LYS A N 1
ATOM 641 C CA . LYS A 1 86 ? -14.427 5.857 -22.310 1.00 84.81 86 LYS A CA 1
ATOM 642 C C . LYS A 1 86 ? -14.828 4.381 -22.361 1.00 84.81 86 LYS A C 1
ATOM 644 O O . LYS A 1 86 ? -14.142 3.574 -22.982 1.00 84.81 86 LYS A O 1
ATOM 649 N N . LEU A 1 87 ? -15.936 4.027 -21.707 1.00 86.00 87 LEU A N 1
ATOM 650 C CA . LEU A 1 87 ? -16.526 2.686 -21.836 1.00 86.00 87 LEU A CA 1
ATOM 651 C C . LEU A 1 87 ? -17.228 2.511 -23.190 1.00 86.00 87 LEU A C 1
ATOM 653 O O . LEU A 1 87 ? -17.344 1.397 -23.691 1.00 86.00 87 LEU A O 1
ATOM 657 N N . LEU A 1 88 ? -17.690 3.621 -23.770 1.00 87.31 88 LEU A N 1
ATOM 658 C CA . LEU A 1 88 ? -18.308 3.703 -25.087 1.00 87.31 88 LEU A CA 1
ATOM 659 C C . LEU A 1 88 ? -17.664 4.853 -25.856 1.00 87.31 88 LEU A C 1
ATOM 661 O O . LEU A 1 88 ? -17.485 5.932 -25.297 1.00 87.31 88 LEU A O 1
ATOM 665 N N . ASP A 1 89 ? -17.363 4.643 -27.135 1.00 86.00 89 ASP A N 1
ATOM 666 C CA . ASP A 1 89 ? -16.794 5.677 -28.002 1.00 86.00 89 ASP A CA 1
ATOM 667 C C . ASP A 1 89 ? -17.860 6.716 -28.397 1.00 86.00 89 ASP A C 1
ATOM 669 O O . ASP A 1 89 ? -18.493 6.638 -29.452 1.00 86.00 89 ASP A O 1
ATOM 673 N N . ARG A 1 90 ? -18.156 7.632 -27.470 1.00 92.31 90 ARG A N 1
ATOM 674 C CA . ARG A 1 90 ? -19.091 8.755 -27.625 1.00 92.31 90 ARG A CA 1
ATOM 675 C C . ARG A 1 90 ? -18.528 9.986 -26.929 1.00 92.31 90 ARG A C 1
ATOM 677 O O . ARG A 1 90 ? -17.754 9.857 -25.985 1.00 92.31 90 ARG A O 1
ATOM 684 N N . GLU A 1 91 ? -18.863 11.168 -27.428 1.00 85.19 91 GLU A N 1
ATOM 685 C CA . GLU A 1 91 ? -18.536 12.430 -26.754 1.00 85.19 91 GLU A CA 1
ATOM 686 C C . GLU A 1 91 ? -19.350 12.576 -25.459 1.00 85.19 91 GLU A C 1
ATOM 688 O O . GLU A 1 91 ? -20.486 12.095 -25.401 1.00 85.19 91 GLU A O 1
ATOM 693 N N . ASP A 1 92 ? -18.730 13.183 -24.440 1.00 79.75 92 ASP A N 1
ATOM 694 C CA . ASP A 1 92 ? -19.310 13.415 -23.106 1.00 79.75 92 ASP A CA 1
ATOM 695 C C . ASP A 1 92 ? -20.277 14.613 -23.097 1.00 79.75 92 ASP A C 1
ATOM 697 O O . ASP A 1 92 ? -19.979 15.629 -23.771 1.00 79.75 92 ASP A O 1
#

Radius of gyration: 15.75 Å; chains: 1; bounding box: 47×28×48 Å

Foldseek 3Di:
DPPPDDDADEEALCVQAPLQELCSSLVVCLVVVHQEYAFAWHDDPSPSDIDGPVPDDPVSVVSSVVSSVVSNHDYDYYDDPDDDDDPDPDDD

Sequence (92 aa):
MSQNPQIILSAFADEAANQKTAIEQFAVLAALGLTHYSPRFVDVTGSGAVKHVVDLDDAELGRLKELQDQYGLTVTSIGSRLGKVKLLDRED